Protein AF-A0A2K6S3N6-F1 (afdb_monomer_lite)

pLDDT: mean 91.55, std 9.68, range [41.03, 98.25]

Foldseek 3Di:
DPPPPDPVRVVVVVVVVVVVVVVVVVVVVLLVCLVPDPVVLVVCCVVPVPVSVVSQVVCVVVVNPDPVVVD

Structure (mmCIF, N/CA/C/O backbone):
data_AF-A0A2K6S3N6-F1
#
_entry.id   AF-A0A2K6S3N6-F1
#
loop_
_atom_site.group_PDB
_atom_site.id
_atom_site.type_symbol
_atom_site.label_atom_id
_atom_site.label_alt_id
_atom_site.label_comp_id
_atom_site.label_asym_id
_atom_site.label_entity_id
_atom_site.label_seq_id
_atom_site.pdbx_PDB_ins_code
_atom_site.Cartn_x
_atom_site.Cartn_y
_atom_site.Cartn_z
_atom_site.occupancy
_atom_site.B_iso_or_equiv
_atom_site.auth_seq_id
_atom_site.auth_comp_id
_atom_site.auth_asym_id
_atom_site.auth_atom_id
_atom_site.pdbx_PDB_model_num
ATOM 1 N N . MET A 1 1 ? 3.968 0.506 -43.514 1.00 41.03 1 MET A N 1
ATOM 2 C CA . MET A 1 1 ? 5.331 0.397 -42.943 1.00 41.03 1 MET A CA 1
ATOM 3 C C . MET A 1 1 ? 5.221 -0.020 -41.484 1.00 41.03 1 MET A C 1
ATOM 5 O O . MET A 1 1 ? 4.943 0.816 -40.634 1.00 41.03 1 MET A O 1
ATOM 9 N N . THR A 1 2 ? 5.386 -1.305 -41.180 1.00 51.12 2 THR A N 1
ATOM 10 C CA . THR A 1 2 ? 5.594 -1.766 -39.801 1.00 51.12 2 THR A CA 1
ATOM 11 C C . THR A 1 2 ? 6.987 -1.321 -39.379 1.00 51.12 2 THR A C 1
ATOM 13 O O . THR A 1 2 ? 7.979 -1.857 -39.866 1.00 51.12 2 THR A O 1
ATOM 16 N N . ARG A 1 3 ? 7.078 -0.290 -38.534 1.00 65.50 3 ARG A N 1
ATOM 17 C CA . ARG A 1 3 ? 8.351 0.108 -37.928 1.00 65.50 3 ARG A CA 1
ATOM 18 C C . ARG A 1 3 ? 8.742 -0.975 -36.931 1.00 65.50 3 ARG A C 1
ATOM 20 O O . ARG A 1 3 ? 8.231 -1.014 -35.816 1.00 65.50 3 ARG A O 1
ATOM 27 N N . THR A 1 4 ? 9.576 -1.907 -37.374 1.00 70.94 4 THR A N 1
ATOM 28 C CA . THR A 1 4 ? 10.134 -2.963 -36.535 1.00 70.94 4 THR A CA 1
ATOM 29 C C . THR A 1 4 ? 10.954 -2.293 -35.439 1.00 70.94 4 THR A C 1
ATOM 31 O O . THR A 1 4 ? 11.910 -1.581 -35.736 1.00 70.94 4 THR A O 1
ATOM 34 N N . MET A 1 5 ? 10.552 -2.455 -34.177 1.00 71.62 5 MET A N 1
ATOM 35 C CA . MET A 1 5 ? 11.351 -1.961 -33.057 1.00 71.62 5 MET A CA 1
ATOM 36 C C . MET A 1 5 ? 12.700 -2.674 -33.066 1.00 71.62 5 MET A C 1
ATOM 38 O O . MET A 1 5 ? 12.739 -3.904 -33.173 1.00 71.62 5 MET A O 1
ATOM 42 N N . GLU A 1 6 ? 13.786 -1.916 -32.924 1.00 83.56 6 GLU A N 1
ATOM 43 C CA . GLU A 1 6 ? 15.113 -2.505 -32.785 1.00 83.56 6 GLU A CA 1
ATOM 44 C C . GLU A 1 6 ? 15.143 -3.479 -31.592 1.00 83.56 6 GLU A C 1
ATOM 46 O O . GLU A 1 6 ? 14.472 -3.246 -30.575 1.00 83.56 6 GLU A O 1
ATOM 51 N N . PRO A 1 7 ? 15.901 -4.586 -31.687 1.00 86.81 7 PRO A N 1
ATOM 52 C CA . PRO A 1 7 ? 15.914 -5.638 -30.669 1.00 86.81 7 PRO A CA 1
ATOM 53 C C . PRO A 1 7 ? 16.236 -5.109 -29.261 1.00 86.81 7 PRO A C 1
ATOM 55 O O . PRO A 1 7 ? 15.664 -5.591 -28.280 1.00 86.81 7 PRO A O 1
ATOM 58 N N . LEU A 1 8 ? 17.069 -4.066 -29.161 1.00 89.19 8 LEU A N 1
ATOM 59 C CA . LEU A 1 8 ? 17.383 -3.379 -27.908 1.00 89.19 8 LEU A CA 1
ATOM 60 C C . LEU A 1 8 ? 16.153 -2.678 -27.306 1.00 89.19 8 LEU A C 1
ATOM 62 O O . LEU A 1 8 ? 15.819 -2.906 -26.143 1.00 89.19 8 LEU A O 1
ATOM 66 N N . ALA A 1 9 ? 15.434 -1.882 -28.103 1.00 91.69 9 ALA A N 1
ATOM 67 C CA . ALA A 1 9 ? 14.239 -1.163 -27.660 1.00 91.69 9 ALA A CA 1
ATOM 68 C C . ALA A 1 9 ? 13.136 -2.125 -27.186 1.00 91.69 9 ALA A C 1
ATOM 70 O O . ALA A 1 9 ? 12.463 -1.866 -26.189 1.00 91.69 9 ALA A O 1
ATOM 71 N N . LYS A 1 10 ? 12.991 -3.279 -27.850 1.00 91.12 10 LYS A N 1
ATOM 72 C CA . LYS A 1 10 ? 12.043 -4.328 -27.445 1.00 91.12 10 LYS A CA 1
ATOM 73 C C . LYS A 1 10 ? 12.406 -4.953 -26.093 1.00 91.12 10 LYS A C 1
ATOM 75 O O . LYS A 1 10 ? 11.507 -5.263 -25.313 1.00 91.12 10 LYS A O 1
ATOM 80 N N . SER A 1 11 ? 13.697 -5.140 -25.813 1.00 91.12 11 SER A N 1
ATOM 81 C CA . SER A 1 11 ? 14.177 -5.660 -24.525 1.00 91.12 11 SER A CA 1
ATOM 82 C C . SER A 1 11 ? 13.935 -4.662 -23.389 1.00 91.12 11 SER A C 1
ATOM 84 O O . SER A 1 11 ? 13.353 -5.018 -22.364 1.00 91.12 11 SER A O 1
ATOM 86 N N . ILE A 1 12 ? 14.271 -3.386 -23.613 1.00 95.75 12 ILE A N 1
ATOM 87 C CA . ILE A 1 12 ? 14.047 -2.309 -22.638 1.00 95.75 12 ILE A CA 1
ATOM 88 C C . ILE A 1 12 ? 12.553 -2.155 -22.337 1.00 95.75 12 ILE A C 1
ATOM 90 O O . ILE A 1 12 ? 12.161 -2.127 -21.173 1.00 95.75 12 ILE A O 1
ATOM 94 N N . PHE A 1 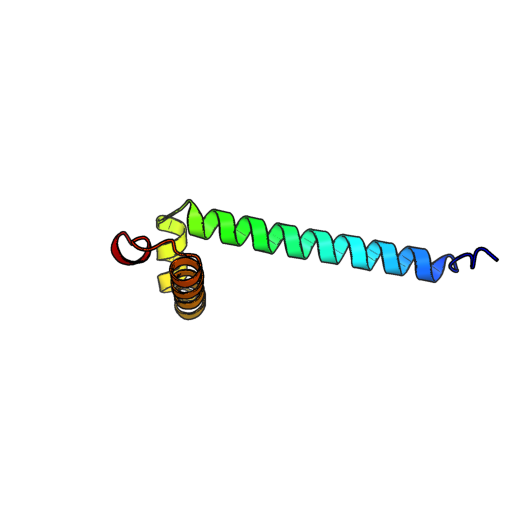13 ? 11.702 -2.130 -23.367 1.00 95.31 13 PHE A N 1
ATOM 95 C CA . PHE A 1 13 ? 10.255 -2.017 -23.188 1.00 95.31 13 PHE A CA 1
ATOM 96 C C . PHE A 1 13 ? 9.681 -3.165 -22.349 1.00 95.31 13 PHE A C 1
ATOM 98 O O . PHE A 1 13 ? 8.875 -2.929 -21.452 1.00 95.31 13 PHE A O 1
ATOM 105 N N . LYS A 1 14 ? 10.125 -4.407 -22.587 1.00 95.06 14 LYS A N 1
ATOM 106 C CA . LYS A 1 14 ? 9.725 -5.554 -21.760 1.00 95.06 14 LYS A CA 1
ATOM 107 C C . LYS A 1 14 ? 10.156 -5.388 -20.304 1.00 95.06 14 LYS A C 1
ATOM 109 O O . LYS A 1 14 ? 9.361 -5.675 -19.417 1.00 95.06 14 LYS A O 1
ATOM 114 N N . GLY A 1 15 ? 11.377 -4.910 -20.059 1.00 96.44 15 GLY A N 1
ATOM 115 C CA . GLY A 1 15 ? 11.856 -4.622 -18.706 1.00 96.44 15 GLY A CA 1
ATOM 116 C C . GLY A 1 15 ? 10.982 -3.586 -17.996 1.00 96.44 15 GLY A C 1
ATOM 117 O O . GLY A 1 15 ? 10.517 -3.832 -16.885 1.00 96.44 15 GLY A O 1
ATOM 118 N N . ILE A 1 16 ? 10.677 -2.475 -18.672 1.00 97.38 16 ILE A N 1
ATOM 119 C CA . ILE A 1 16 ? 9.787 -1.426 -18.151 1.00 97.38 16 ILE A CA 1
ATOM 120 C C . ILE A 1 16 ? 8.394 -1.991 -17.858 1.00 97.38 16 ILE A C 1
ATOM 122 O O . ILE A 1 16 ? 7.836 -1.716 -16.799 1.00 97.38 16 ILE A O 1
ATOM 126 N N . LEU A 1 17 ? 7.849 -2.816 -18.756 1.00 97.56 17 LEU A N 1
ATOM 127 C CA . LEU A 1 17 ? 6.543 -3.441 -18.566 1.00 97.56 17 LEU A CA 1
ATOM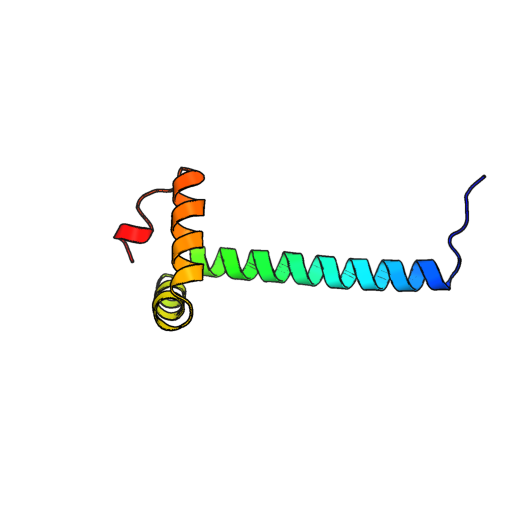 128 C C . LEU A 1 17 ? 6.517 -4.331 -17.317 1.00 97.56 17 LEU A C 1
ATOM 130 O O . LEU A 1 17 ? 5.575 -4.253 -16.534 1.00 97.56 17 LEU A O 1
ATOM 134 N N . VAL A 1 18 ? 7.557 -5.141 -17.096 1.00 97.75 18 VAL A N 1
ATOM 135 C CA . VAL A 1 18 ? 7.662 -5.988 -15.898 1.00 97.75 18 VAL A CA 1
ATOM 136 C C . VAL A 1 18 ? 7.730 -5.136 -14.631 1.00 97.75 18 VAL A C 1
ATOM 138 O O . VAL A 1 18 ? 6.992 -5.403 -13.686 1.00 97.75 18 VAL A O 1
ATOM 141 N N . VAL A 1 19 ? 8.551 -4.083 -14.614 1.00 98.25 19 VAL A N 1
ATOM 142 C CA . VAL A 1 19 ? 8.658 -3.176 -13.458 1.00 98.25 19 VAL A CA 1
ATOM 143 C C . VAL A 1 19 ? 7.326 -2.479 -13.172 1.00 98.25 19 VAL A C 1
ATOM 145 O O . VAL A 1 19 ? 6.908 -2.414 -12.017 1.00 98.25 19 VAL A O 1
ATOM 148 N N . ALA A 1 20 ? 6.623 -2.013 -14.208 1.00 97.50 20 ALA A N 1
ATOM 149 C CA . ALA A 1 20 ? 5.313 -1.385 -14.064 1.00 97.50 20 ALA A CA 1
ATOM 150 C C . ALA A 1 20 ? 4.279 -2.357 -13.477 1.00 97.50 20 ALA A C 1
ATOM 152 O O . ALA A 1 20 ? 3.560 -1.998 -12.545 1.00 97.50 20 ALA A O 1
ATOM 153 N N . LEU A 1 21 ? 4.242 -3.601 -13.967 1.00 97.69 21 LEU A N 1
ATOM 154 C CA . LEU A 1 21 ? 3.353 -4.632 -13.433 1.00 97.69 21 LEU A CA 1
ATOM 155 C C . LEU A 1 21 ? 3.663 -4.922 -11.963 1.00 97.69 21 LEU A C 1
ATOM 157 O O . LEU A 1 21 ? 2.750 -4.913 -11.144 1.00 97.69 21 LEU A O 1
ATOM 161 N N . VAL A 1 22 ? 4.936 -5.108 -11.604 1.00 98.12 22 VAL A N 1
ATOM 162 C CA . VAL A 1 22 ? 5.345 -5.331 -10.207 1.00 98.12 22 VAL A CA 1
ATOM 163 C C . VAL A 1 22 ? 4.935 -4.155 -9.316 1.00 98.12 22 VAL A C 1
ATOM 165 O O . VAL A 1 22 ? 4.416 -4.376 -8.223 1.00 98.12 22 VAL A O 1
ATOM 168 N N . GLY A 1 23 ? 5.098 -2.915 -9.788 1.00 97.62 23 GLY A N 1
ATOM 169 C CA . GLY A 1 23 ? 4.668 -1.717 -9.065 1.00 97.62 23 GLY A CA 1
ATOM 170 C C . GLY A 1 23 ? 3.159 -1.685 -8.808 1.00 97.62 23 GLY A C 1
ATOM 171 O O . GLY A 1 23 ? 2.734 -1.474 -7.672 1.00 97.62 23 GLY A O 1
ATOM 172 N N . ILE A 1 24 ? 2.349 -1.961 -9.836 1.00 97.25 24 ILE A N 1
ATOM 173 C CA . ILE A 1 24 ? 0.881 -2.006 -9.722 1.00 97.25 24 ILE A CA 1
ATOM 174 C C . ILE A 1 24 ? 0.446 -3.128 -8.773 1.00 97.25 24 ILE A C 1
ATOM 176 O O . ILE A 1 24 ? -0.374 -2.894 -7.886 1.00 97.25 24 ILE A O 1
ATOM 180 N N . PHE A 1 25 ? 1.018 -4.327 -8.910 1.00 97.19 25 PHE A N 1
ATOM 181 C CA . PHE A 1 25 ? 0.719 -5.455 -8.025 1.00 97.19 25 PHE A CA 1
ATOM 182 C C . PHE A 1 25 ? 1.090 -5.157 -6.570 1.00 97.19 25 PHE A C 1
ATOM 184 O O . PHE A 1 25 ? 0.310 -5.463 -5.669 1.00 97.19 25 PHE A O 1
ATOM 191 N N . GLY A 1 26 ? 2.241 -4.525 -6.332 1.00 96.94 26 GLY A N 1
ATOM 192 C CA . GLY A 1 26 ? 2.666 -4.110 -4.997 1.00 96.94 26 GLY A CA 1
ATOM 193 C C . GLY A 1 26 ? 1.702 -3.102 -4.371 1.00 96.94 26 GLY A C 1
ATOM 194 O O . GLY A 1 26 ? 1.269 -3.293 -3.234 1.00 96.94 26 GLY A O 1
ATOM 195 N N . ALA A 1 27 ? 1.310 -2.074 -5.127 1.00 95.62 27 ALA A N 1
ATOM 196 C CA . ALA A 1 27 ? 0.354 -1.067 -4.671 1.00 95.62 27 ALA A CA 1
ATOM 197 C C . ALA A 1 27 ? -1.029 -1.674 -4.383 1.00 95.62 27 ALA A C 1
ATOM 199 O O . ALA A 1 27 ? -1.613 -1.402 -3.334 1.00 95.62 27 ALA A O 1
ATOM 200 N N . TYR A 1 28 ? -1.524 -2.547 -5.266 1.00 95.44 28 TYR A N 1
ATOM 201 C CA . TYR A 1 28 ? -2.796 -3.241 -5.071 1.00 95.44 28 TYR A CA 1
ATOM 202 C C . TYR A 1 28 ? -2.771 -4.138 -3.832 1.00 95.44 28 TYR A C 1
ATOM 204 O O . TYR A 1 28 ? -3.667 -4.062 -2.995 1.00 95.44 28 TYR A O 1
ATOM 212 N N . PHE A 1 29 ? -1.729 -4.961 -3.678 1.00 94.88 29 PHE A N 1
ATOM 213 C CA . PHE A 1 29 ? -1.593 -5.845 -2.523 1.00 94.88 29 PHE A CA 1
ATOM 214 C C . PHE A 1 29 ? -1.532 -5.052 -1.215 1.00 94.88 29 PHE A C 1
ATOM 216 O O . PHE A 1 29 ? -2.189 -5.409 -0.237 1.00 94.88 29 PHE A O 1
ATOM 223 N N . TRP A 1 30 ? -0.778 -3.953 -1.210 1.00 93.56 30 TRP A N 1
ATOM 224 C CA . TRP A 1 30 ? -0.686 -3.060 -0.064 1.00 93.56 30 TRP A CA 1
ATOM 225 C C . TRP A 1 30 ? -2.039 -2.453 0.302 1.00 93.56 30 TRP A C 1
ATOM 227 O O . TRP A 1 30 ? -2.447 -2.514 1.463 1.00 93.56 30 TRP A O 1
ATOM 237 N N . PHE A 1 31 ? -2.754 -1.904 -0.682 1.00 93.00 31 PHE A N 1
ATOM 238 C CA . PHE A 1 31 ? -4.069 -1.307 -0.468 1.00 93.00 31 PHE A CA 1
ATOM 239 C C . PHE A 1 31 ? -5.084 -2.349 0.014 1.00 93.00 31 PHE A C 1
ATOM 241 O O . PHE A 1 31 ? -5.784 -2.127 0.997 1.00 93.00 31 PHE A O 1
ATOM 248 N N . ASN A 1 32 ? -5.096 -3.534 -0.598 1.00 94.31 32 ASN A N 1
ATOM 249 C CA . ASN A 1 32 ? -5.955 -4.637 -0.180 1.00 94.31 32 ASN A CA 1
ATOM 250 C C . ASN A 1 32 ? -5.674 -5.070 1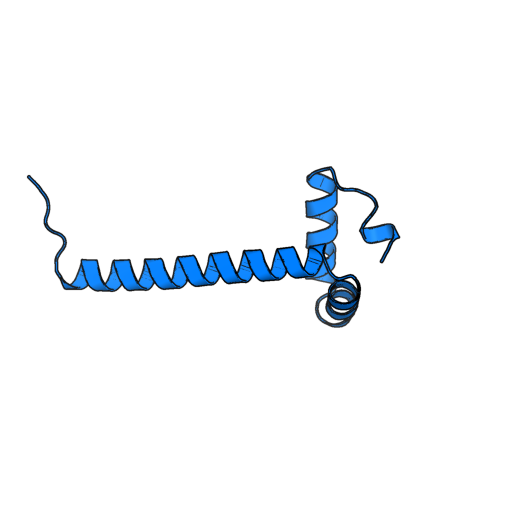.268 1.00 94.31 32 ASN A C 1
ATOM 252 O O . ASN A 1 32 ? -6.597 -5.384 2.022 1.00 94.31 32 ASN A O 1
ATOM 256 N N . LYS A 1 33 ? -4.402 -5.051 1.687 1.00 94.94 33 LYS A N 1
ATOM 257 C CA . LYS A 1 33 ? -4.009 -5.372 3.062 1.00 94.94 33 LYS A CA 1
ATOM 258 C C . LYS A 1 33 ? -4.442 -4.297 4.059 1.00 94.94 33 LYS A C 1
ATOM 260 O O . LYS A 1 33 ? -4.959 -4.655 5.113 1.00 94.94 33 LYS A O 1
ATOM 265 N N . MET A 1 34 ? -4.298 -3.014 3.708 1.00 93.19 34 MET A N 1
ATOM 266 C CA . MET A 1 34 ? -4.876 -1.899 4.474 1.00 93.19 34 MET A CA 1
ATOM 267 C C . MET A 1 34 ? -6.391 -2.031 4.602 1.00 93.19 34 MET A C 1
ATOM 269 O O . MET A 1 34 ? -6.931 -1.748 5.661 1.00 93.19 34 MET A O 1
ATOM 273 N N . HIS A 1 35 ? -7.078 -2.489 3.558 1.00 92.69 35 HIS A N 1
ATOM 274 C CA . HIS A 1 35 ? -8.528 -2.622 3.576 1.00 92.69 35 HIS A CA 1
ATOM 275 C C . HIS A 1 35 ? -9.014 -3.794 4.43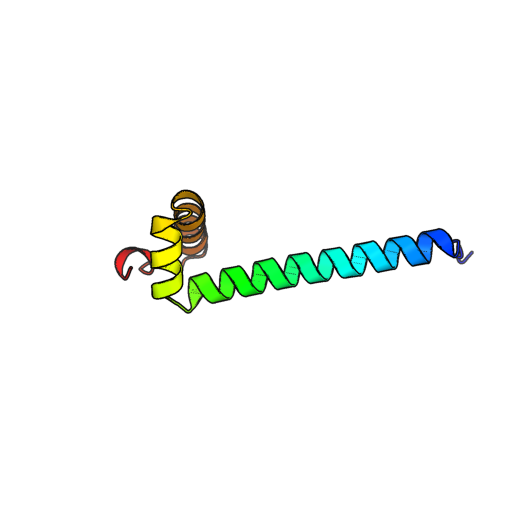7 1.00 92.69 35 HIS A C 1
ATOM 277 O O . HIS A 1 35 ? -9.935 -3.647 5.238 1.00 92.69 35 HIS A O 1
ATOM 283 N N . THR A 1 36 ? -8.348 -4.943 4.330 1.00 93.50 36 THR A N 1
ATOM 284 C CA . THR A 1 36 ? -8.822 -6.197 4.935 1.00 93.50 36 THR A CA 1
ATOM 285 C C . THR A 1 36 ? -8.373 -6.382 6.389 1.00 93.50 36 THR A C 1
ATOM 287 O O . THR A 1 36 ? -9.044 -7.073 7.148 1.00 93.50 36 THR A O 1
ATOM 290 N N . SER A 1 37 ? -7.236 -5.808 6.801 1.00 94.81 37 SER A N 1
ATOM 291 C CA . SER A 1 37 ? -6.619 -6.097 8.104 1.00 94.81 37 SER A CA 1
ATOM 292 C C . SER A 1 37 ? -6.487 -4.852 8.979 1.00 94.81 37 SER A C 1
ATOM 294 O O . SER A 1 37 ? -5.671 -3.970 8.706 1.00 94.81 37 SER A O 1
ATOM 296 N N . GLN A 1 38 ? -7.231 -4.833 10.085 1.00 93.75 38 GLN A N 1
ATOM 297 C CA . GLN A 1 38 ? -7.113 -3.811 11.128 1.00 93.75 38 GLN A CA 1
ATOM 298 C C . GLN A 1 38 ? -5.734 -3.833 11.803 1.00 93.75 38 GLN A C 1
ATOM 300 O O . GLN A 1 38 ? -5.113 -2.787 11.954 1.00 93.75 38 GLN A O 1
ATOM 305 N N . ASP A 1 39 ? -5.176 -5.010 12.105 1.00 95.12 39 ASP A N 1
ATOM 306 C CA . ASP A 1 39 ? -3.824 -5.125 12.686 1.00 95.12 39 ASP A CA 1
ATOM 307 C C . ASP A 1 39 ? -2.746 -4.476 11.803 1.00 95.12 39 ASP A C 1
ATOM 309 O O . ASP A 1 39 ? -1.775 -3.870 12.281 1.00 95.12 39 ASP A O 1
ATOM 313 N N . PHE A 1 40 ? -2.910 -4.587 10.481 1.00 94.69 40 PHE A N 1
ATOM 314 C CA . PHE A 1 40 ? -2.013 -3.943 9.533 1.00 94.69 40 PHE A CA 1
ATOM 315 C C . PHE A 1 40 ? -2.148 -2.421 9.580 1.00 94.69 40 PHE A C 1
ATOM 317 O O . PHE A 1 40 ? -1.129 -1.725 9.617 1.00 94.69 40 PHE A O 1
ATOM 324 N N . ARG A 1 41 ? -3.378 -1.901 9.656 1.00 95.25 41 ARG A N 1
ATOM 325 C CA . ARG A 1 41 ? -3.630 -0.469 9.852 1.00 95.25 41 ARG A CA 1
ATOM 326 C C . ARG A 1 41 ? -3.087 0.029 11.192 1.00 95.25 41 ARG A C 1
ATOM 328 O O . ARG A 1 41 ? -2.390 1.038 11.206 1.00 95.25 41 ARG A O 1
ATOM 335 N N . GLN A 1 42 ? -3.230 -0.719 12.285 1.00 94.38 42 GLN A N 1
ATOM 336 C CA . GLN A 1 42 ? -2.611 -0.376 13.574 1.00 94.38 42 GLN A CA 1
ATOM 337 C C . GLN A 1 42 ? -1.079 -0.329 13.496 1.00 94.38 42 GLN A C 1
ATOM 339 O O . GLN A 1 42 ? -0.435 0.571 14.042 1.00 94.38 42 GLN A O 1
ATOM 344 N N . THR A 1 43 ? -0.470 -1.273 12.778 1.00 95.31 43 THR A N 1
ATOM 345 C CA . THR A 1 43 ? 0.978 -1.258 12.527 1.00 95.31 43 THR A CA 1
ATOM 346 C C . THR A 1 43 ? 1.383 -0.019 11.724 1.00 95.31 43 THR A C 1
ATOM 348 O O . THR A 1 43 ? 2.395 0.619 12.029 1.00 95.31 43 THR A O 1
ATOM 351 N N . MET A 1 44 ? 0.581 0.361 10.728 1.00 93.88 44 MET A N 1
ATOM 352 C CA . MET A 1 44 ? 0.788 1.569 9.928 1.00 93.88 44 MET A CA 1
ATOM 353 C C . MET A 1 44 ? 0.592 2.841 10.737 1.00 93.88 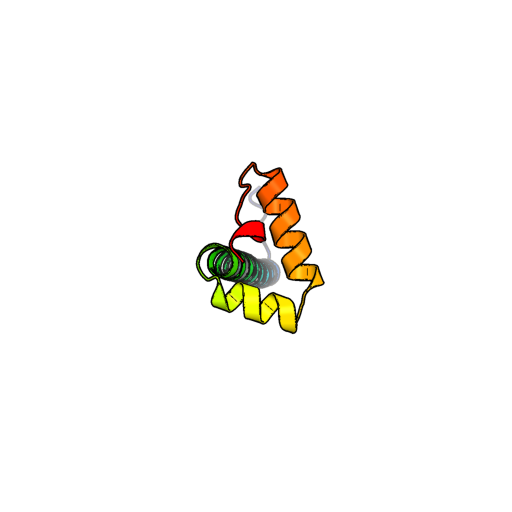44 MET A C 1
ATOM 355 O O . MET A 1 44 ? 1.373 3.769 10.573 1.00 93.88 44 MET A O 1
ATOM 359 N N . SER A 1 45 ? -0.348 2.862 11.677 1.00 94.50 45 SER A N 1
ATOM 360 C CA . SER A 1 45 ? -0.528 3.988 12.591 1.00 94.50 45 SER A CA 1
ATOM 361 C C . SER A 1 45 ? 0.734 4.252 13.410 1.00 94.50 45 SER A C 1
ATOM 363 O O . SER A 1 45 ? 1.038 5.401 13.712 1.00 94.50 45 SER A O 1
ATOM 365 N N . LYS A 1 46 ? 1.486 3.199 13.758 1.00 95.25 46 LYS A N 1
ATOM 366 C CA . LYS A 1 46 ? 2.735 3.311 14.524 1.00 95.25 46 LYS A CA 1
ATOM 367 C C . LYS A 1 46 ? 3.936 3.666 13.650 1.00 95.25 46 LYS A C 1
ATOM 369 O O . LYS A 1 46 ? 4.775 4.455 14.066 1.00 95.25 46 LYS A O 1
ATOM 374 N N . LYS A 1 47 ? 4.054 3.057 12.465 1.00 95.69 47 LYS A N 1
ATOM 375 C CA . LYS A 1 47 ? 5.234 3.221 11.595 1.00 95.69 47 LYS A CA 1
ATOM 376 C C . LYS A 1 47 ? 5.122 4.386 10.615 1.00 95.69 47 LYS A C 1
ATOM 378 O O . LYS A 1 47 ? 6.104 5.079 10.380 1.00 95.69 47 LYS A O 1
ATOM 383 N N . PHE A 1 48 ? 3.948 4.571 10.023 1.00 94.06 48 PHE A N 1
ATOM 384 C CA . PHE A 1 48 ? 3.699 5.499 8.921 1.00 94.06 48 PHE A CA 1
ATOM 385 C C . PHE A 1 48 ? 2.314 6.165 9.053 1.00 94.06 48 PHE A C 1
ATOM 387 O O . PHE A 1 48 ? 1.457 5.985 8.181 1.00 94.06 48 PHE A O 1
ATOM 394 N N . PRO A 1 49 ? 2.076 6.951 10.121 1.00 94.06 49 PRO A N 1
ATOM 395 C CA . PRO A 1 49 ? 0.757 7.519 10.416 1.00 94.06 49 PRO A CA 1
ATOM 396 C C . PRO A 1 49 ? 0.210 8.387 9.277 1.00 94.06 49 PRO A C 1
ATOM 398 O O . PRO A 1 49 ? -0.975 8.330 8.971 1.00 94.06 49 PRO A O 1
ATOM 401 N N . PHE A 1 50 ? 1.080 9.124 8.582 1.00 95.12 50 PHE A N 1
ATOM 402 C CA . PHE A 1 50 ? 0.684 9.956 7.445 1.00 95.12 50 PHE A CA 1
ATOM 403 C C . PHE A 1 50 ? 0.127 9.136 6.269 1.00 95.12 50 PHE A C 1
ATOM 405 O O . PHE A 1 50 ? -0.861 9.521 5.649 1.00 95.12 50 PHE A O 1
ATOM 412 N N . ILE A 1 51 ? 0.726 7.976 5.976 1.00 93.12 51 ILE A N 1
ATOM 413 C CA . ILE A 1 51 ? 0.257 7.093 4.895 1.00 93.12 51 ILE A CA 1
ATOM 414 C C . ILE A 1 51 ? -1.115 6.518 5.252 1.00 93.12 51 ILE A C 1
ATOM 416 O O . ILE A 1 51 ? -1.998 6.445 4.398 1.00 93.12 51 ILE A O 1
ATOM 420 N N . LEU A 1 52 ? -1.307 6.145 6.519 1.00 95.06 52 LEU A N 1
ATOM 421 C CA . LEU A 1 52 ? -2.598 5.676 7.008 1.00 95.06 52 LEU A CA 1
ATOM 422 C C . LEU A 1 52 ? -3.668 6.778 6.941 1.00 95.06 52 LEU A C 1
ATOM 424 O O . LEU A 1 52 ? -4.802 6.513 6.557 1.00 95.06 52 LEU A O 1
ATOM 428 N N . GLU A 1 53 ? -3.312 8.025 7.249 1.00 95.06 53 GLU A N 1
ATOM 429 C CA . GLU A 1 53 ? -4.236 9.157 7.147 1.00 95.06 53 GLU A CA 1
ATOM 430 C C . GLU A 1 53 ? -4.697 9.405 5.705 1.00 95.06 53 GLU A C 1
ATOM 432 O O . GLU A 1 53 ? -5.883 9.636 5.461 1.00 95.06 53 GLU A O 1
ATOM 437 N N . VAL A 1 54 ? -3.778 9.321 4.739 1.00 94.75 54 VAL A N 1
ATOM 438 C CA . VAL A 1 54 ? -4.114 9.426 3.311 1.00 94.75 54 VAL A CA 1
ATOM 439 C C . VAL A 1 54 ? -5.026 8.276 2.883 1.00 94.75 54 VAL A C 1
ATOM 441 O O . VAL A 1 54 ? -5.991 8.504 2.151 1.00 94.75 54 VAL A O 1
ATOM 444 N N . TYR A 1 55 ? -4.773 7.057 3.369 1.00 94.62 55 TYR A N 1
ATOM 445 C CA . TYR A 1 55 ? -5.678 5.930 3.155 1.00 94.62 55 TYR A CA 1
ATOM 446 C C . TYR A 1 55 ? -7.090 6.242 3.677 1.00 94.62 55 TYR A C 1
ATOM 448 O O . TYR A 1 55 ? -8.038 6.141 2.904 1.00 94.62 55 TYR A O 1
ATOM 456 N N . TYR A 1 56 ? -7.249 6.721 4.915 1.00 95.31 56 TYR A N 1
ATOM 457 C CA . TYR A 1 56 ? -8.577 7.077 5.432 1.00 95.31 56 TYR A CA 1
ATOM 458 C C . TYR A 1 56 ? -9.270 8.140 4.587 1.00 95.31 56 TYR A C 1
ATOM 460 O O . TYR A 1 56 ? -10.377 7.905 4.116 1.00 95.31 56 TYR A O 1
ATOM 468 N N . LYS A 1 57 ? -8.593 9.258 4.302 1.00 95.50 57 LYS A N 1
ATOM 469 C CA . LYS A 1 57 ? -9.175 10.347 3.501 1.00 95.50 57 LYS A CA 1
ATOM 470 C C . LYS A 1 57 ? -9.587 9.886 2.106 1.00 95.50 57 LYS A C 1
ATOM 472 O O . LYS A 1 57 ? -10.662 10.245 1.643 1.00 95.50 57 LYS A O 1
ATOM 477 N N . SER A 1 58 ? -8.754 9.093 1.433 1.00 93.50 58 SER A N 1
ATOM 478 C CA . SER A 1 58 ? -9.088 8.573 0.099 1.00 93.50 58 SER A CA 1
ATOM 479 C C . SER A 1 58 ? -10.274 7.605 0.124 1.00 93.50 58 SER A C 1
ATOM 481 O O . SER A 1 58 ? -11.100 7.635 -0.785 1.00 93.50 58 SER A O 1
ATOM 483 N N . THR A 1 59 ? -10.401 6.799 1.179 1.00 93.44 59 THR A N 1
ATOM 484 C CA . THR A 1 59 ? -11.498 5.831 1.341 1.00 93.44 59 THR A CA 1
ATOM 485 C C . THR A 1 59 ? -12.811 6.531 1.723 1.00 93.44 59 THR A C 1
ATOM 487 O O . THR A 1 59 ? -13.872 6.225 1.188 1.00 93.44 59 THR A O 1
ATOM 490 N N . GLU A 1 60 ? -12.745 7.563 2.565 1.00 95.00 60 GLU A N 1
ATOM 491 C CA . GLU A 1 60 ? -13.875 8.453 2.855 1.00 95.00 60 GLU A CA 1
ATOM 492 C C . GLU A 1 60 ? -14.321 9.215 1.592 1.00 95.00 60 GLU A C 1
ATOM 494 O O . GLU A 1 60 ? -15.513 9.331 1.316 1.00 95.00 60 GLU A O 1
ATOM 499 N N . GLN A 1 61 ? -13.376 9.694 0.772 1.00 95.06 61 GLN A N 1
ATOM 500 C CA . GLN A 1 61 ? -13.666 10.351 -0.510 1.00 95.06 61 GLN A CA 1
ATOM 501 C C . GLN A 1 61 ? -14.310 9.414 -1.538 1.00 95.06 61 GLN A C 1
ATOM 503 O O . GLN A 1 61 ? -15.095 9.879 -2.362 1.00 95.06 61 GLN A O 1
ATOM 508 N N . SER A 1 62 ? -14.018 8.110 -1.494 1.00 93.12 62 SER A N 1
ATOM 509 C CA . SER A 1 62 ? -14.700 7.113 -2.328 1.00 93.12 62 SER A CA 1
ATOM 510 C C . SER A 1 62 ? -16.069 6.690 -1.775 1.00 93.12 62 SER A C 1
ATOM 512 O O . SER A 1 62 ? -16.737 5.855 -2.383 1.00 93.12 62 SER A O 1
ATOM 514 N N . GLY A 1 63 ? -16.511 7.282 -0.657 1.00 93.81 63 GLY A N 1
ATOM 515 C CA . GLY A 1 63 ? -17.819 7.051 -0.042 1.00 93.81 63 GLY A CA 1
ATOM 516 C C . GLY A 1 63 ? -17.844 5.934 1.003 1.00 93.81 63 GLY A C 1
ATOM 517 O O . GLY A 1 63 ? -18.917 5.565 1.478 1.00 93.81 63 GLY A O 1
ATOM 518 N N . MET A 1 64 ? -16.687 5.382 1.372 1.00 91.00 64 MET A N 1
ATOM 519 C CA . MET A 1 64 ? -16.563 4.331 2.381 1.00 91.00 64 MET A CA 1
ATOM 520 C C . MET A 1 64 ? -16.179 4.935 3.737 1.00 91.00 64 MET A C 1
ATOM 522 O O . MET A 1 64 ? -15.006 5.010 4.101 1.00 91.00 64 MET A O 1
ATOM 526 N N . TYR A 1 65 ? -17.189 5.366 4.486 1.00 91.50 65 TYR A N 1
ATOM 527 C CA . TYR A 1 65 ? -17.040 5.923 5.835 1.00 91.50 65 TYR A CA 1
ATOM 528 C C . TYR A 1 65 ? -17.052 4.825 6.911 1.00 91.50 65 TYR A C 1
ATOM 530 O O . TYR A 1 65 ? -17.483 3.701 6.650 1.00 91.50 65 TYR A O 1
ATOM 538 N N . GLY A 1 66 ? -16.604 5.135 8.131 1.00 90.12 66 GLY A N 1
ATOM 539 C CA . GLY A 1 66 ? -16.680 4.216 9.275 1.00 90.12 66 GLY A CA 1
ATOM 540 C C . GLY A 1 66 ? -15.404 3.411 9.543 1.00 90.12 66 GLY A C 1
ATOM 541 O O . GLY A 1 66 ? -15.255 2.855 10.627 1.00 90.12 66 GLY A O 1
ATOM 542 N N . ILE A 1 67 ? -14.471 3.325 8.584 1.00 89.75 67 ILE A N 1
ATOM 543 C CA . ILE A 1 67 ? -13.247 2.514 8.744 1.00 89.75 67 ILE A CA 1
ATOM 544 C C . ILE A 1 67 ? -12.309 3.123 9.789 1.00 89.75 67 ILE A C 1
ATOM 546 O O . ILE A 1 67 ? -11.667 2.387 10.529 1.00 89.75 67 ILE A O 1
ATOM 550 N N . ARG A 1 68 ? -12.225 4.454 9.860 1.00 90.94 68 ARG A N 1
ATOM 551 C CA . ARG A 1 68 ? -11.376 5.149 10.834 1.00 90.94 68 ARG A CA 1
ATOM 552 C C . ARG A 1 68 ? -11.918 5.001 12.252 1.00 90.94 68 ARG A C 1
ATOM 554 O O . ARG A 1 68 ? -11.147 4.941 13.194 1.00 90.94 68 ARG A O 1
ATOM 561 N N . GLU A 1 69 ? -13.234 4.998 12.394 1.00 90.00 69 GLU A N 1
ATOM 562 C CA . GLU A 1 69 ? -13.942 4.934 13.667 1.00 90.00 69 GLU A CA 1
ATOM 563 C C . GLU A 1 69 ? -13.910 3.527 14.278 1.00 90.00 69 GLU A C 1
ATOM 565 O O . GLU A 1 69 ? -14.048 3.380 15.490 1.00 90.00 69 GLU A O 1
ATOM 570 N N . LEU A 1 70 ? -13.735 2.502 13.438 1.00 86.62 70 LEU A N 1
ATOM 571 C CA . LEU A 1 70 ? -13.576 1.102 13.837 1.00 86.62 70 LEU A CA 1
ATOM 572 C C . LEU A 1 70 ? -12.144 0.744 14.273 1.00 86.62 70 LEU A C 1
ATOM 574 O O . LEU A 1 70 ? -11.955 -0.305 14.894 1.00 86.62 70 LEU A O 1
ATOM 578 N N . ASP A 1 71 ? -11.160 1.575 13.921 1.00 86.06 71 ASP A N 1
ATOM 579 C CA . ASP A 1 71 ? -9.725 1.317 14.090 1.00 86.06 71 ASP A CA 1
ATOM 580 C C . ASP A 1 71 ? -9.135 1.839 15.403 1.00 86.06 71 ASP A C 1
ATOM 582 O O . ASP A 1 71 ? -8.376 1.050 16.024 1.00 86.06 71 ASP A O 1
#

Secondary structure (DSSP, 8-state):
---PPPHHHHHHHHHHHHHHHHHHHHHHHHHHHHHH-HHHHHHHHHH-HHHHHHHHHHHHHTT--STTT--

Radius of gyration: 18.87 Å; chains: 1; bounding box: 35×16×58 Å

InterPro domains:
  IPR037764 Protein CEBPZOS [PTHR38001] (1-71)

Organism: Saimiri boliviensis bol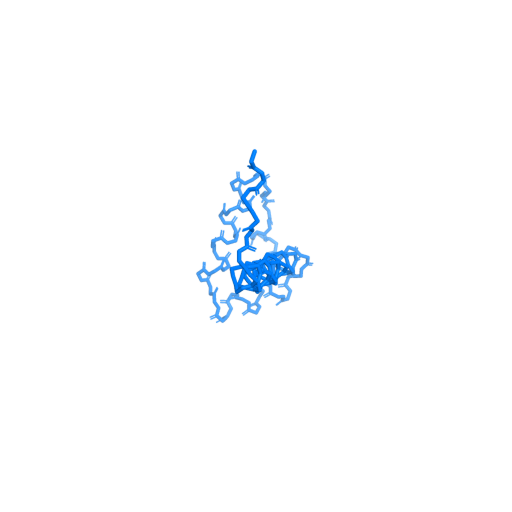iviensis (NCBI:txid39432)

Sequence (71 aa):
MTRTMEPLAKSIFKGILVVALVGIFGAYFWFNKMHTSQDFRQTMSKKFPFILEVYYKSTEQSGMYGIRELD